Protein AF-A0A3A6RZA6-F1 (afdb_monomer_lite)

Secondary structure (DSSP, 8-state):
-EEEEESS-EEEES--SPPSEEE-STT--EE-GGGS--SHHHHHS-B-TTT-PBEESSPPTTSEEEEES-TT----------

Structure (mmCIF, N/CA/C/O backbone):
data_AF-A0A3A6RZA6-F1
#
_entry.id   AF-A0A3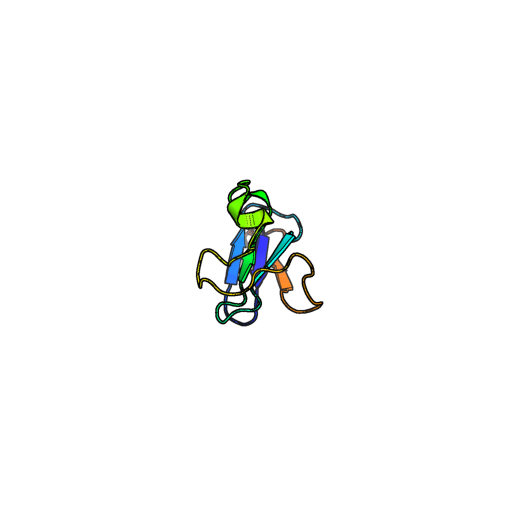A6RZA6-F1
#
loop_
_atom_site.group_PDB
_atom_site.id
_atom_site.type_symbol
_atom_site.label_atom_id
_atom_site.label_alt_id
_atom_site.label_comp_id
_atom_site.label_asym_id
_atom_site.label_entity_id
_atom_site.label_seq_id
_atom_site.pdbx_PDB_ins_code
_atom_site.Cartn_x
_atom_site.Cartn_y
_atom_site.Cartn_z
_atom_site.occupancy
_atom_site.B_iso_or_equiv
_atom_site.auth_seq_id
_atom_site.auth_comp_id
_atom_site.auth_asym_id
_atom_site.auth_atom_id
_atom_site.pdbx_PDB_model_num
ATOM 1 N N . MET A 1 1 ? -6.444 8.059 15.397 1.00 72.81 1 MET A N 1
ATOM 2 C CA . MET A 1 1 ? -5.852 6.763 14.997 1.00 72.81 1 MET A CA 1
ATOM 3 C C . MET A 1 1 ? -6.885 5.977 14.211 1.00 72.81 1 MET A C 1
ATOM 5 O O . MET A 1 1 ? -7.980 5.754 14.717 1.00 72.81 1 MET A O 1
ATOM 9 N N . GLN A 1 2 ? -6.542 5.602 12.985 1.00 82.75 2 GLN A N 1
ATOM 10 C CA . GLN A 1 2 ? -7.358 4.840 12.053 1.00 82.75 2 GLN A CA 1
ATOM 11 C C . GLN A 1 2 ? -6.707 3.476 11.778 1.00 82.75 2 GLN A C 1
ATOM 13 O O . GLN A 1 2 ? -5.486 3.356 11.685 1.00 82.75 2 GLN A O 1
ATOM 18 N N . ILE A 1 3 ? -7.536 2.447 11.646 1.00 86.00 3 ILE A N 1
ATOM 19 C CA . ILE A 1 3 ? -7.162 1.098 11.240 1.00 86.00 3 ILE A CA 1
ATOM 20 C C . ILE A 1 3 ? -7.696 0.883 9.832 1.00 86.00 3 ILE A C 1
ATOM 22 O O . ILE A 1 3 ? -8.910 0.858 9.609 1.00 86.00 3 ILE A O 1
ATOM 26 N N . VAL A 1 4 ? -6.779 0.697 8.892 1.00 87.06 4 VAL A N 1
ATOM 27 C CA . VAL A 1 4 ? -7.073 0.397 7.497 1.00 87.06 4 VAL A CA 1
ATOM 28 C C . VAL A 1 4 ? -6.676 -1.041 7.205 1.00 87.06 4 VAL A C 1
ATOM 30 O O . VAL A 1 4 ? -5.541 -1.445 7.431 1.00 87.06 4 VAL A O 1
ATOM 33 N N . LYS A 1 5 ? -7.611 -1.830 6.689 1.00 87.69 5 LYS A N 1
ATOM 34 C CA . LYS A 1 5 ? -7.362 -3.191 6.227 1.00 87.69 5 LYS A CA 1
ATOM 35 C C . LYS A 1 5 ? -7.231 -3.197 4.716 1.00 87.69 5 LYS A C 1
ATOM 37 O O . LYS A 1 5 ? -8.093 -2.676 4.015 1.00 87.69 5 LYS A O 1
ATOM 42 N N . THR A 1 6 ? -6.186 -3.835 4.223 1.00 88.94 6 THR A N 1
ATOM 43 C CA . THR A 1 6 ? -6.049 -4.207 2.816 1.00 88.94 6 THR A CA 1
ATOM 44 C C . THR A 1 6 ? -6.063 -5.728 2.692 1.00 88.94 6 THR A C 1
ATOM 46 O O . THR A 1 6 ? -6.194 -6.445 3.688 1.00 88.94 6 THR A O 1
ATOM 49 N N . ARG A 1 7 ? -5.954 -6.251 1.468 1.00 82.50 7 ARG A N 1
ATOM 50 C CA . ARG A 1 7 ? -5.980 -7.703 1.227 1.00 82.50 7 ARG A CA 1
ATOM 51 C C . ARG A 1 7 ? -4.852 -8.463 1.932 1.00 82.50 7 ARG A C 1
ATOM 53 O O . ARG A 1 7 ? -5.057 -9.616 2.291 1.00 82.50 7 ARG A O 1
ATOM 60 N N . GLY A 1 8 ? -3.693 -7.834 2.133 1.00 72.94 8 GLY A N 1
ATOM 61 C CA . GLY A 1 8 ? -2.521 -8.477 2.739 1.00 72.94 8 GLY A CA 1
ATOM 62 C C . GLY A 1 8 ? -2.100 -7.920 4.098 1.00 72.94 8 GLY A C 1
ATOM 63 O O . GLY A 1 8 ? -1.295 -8.551 4.774 1.00 72.94 8 GLY A O 1
ATOM 64 N N . HIS A 1 9 ? -2.605 -6.751 4.506 1.00 79.31 9 HIS A N 1
ATOM 65 C CA . HIS A 1 9 ? -2.073 -6.036 5.666 1.00 79.31 9 HIS A CA 1
ATOM 66 C C . HIS A 1 9 ? -3.162 -5.342 6.485 1.00 79.31 9 HIS A C 1
ATOM 68 O O . HIS A 1 9 ? -4.167 -4.863 5.957 1.00 79.31 9 HIS A O 1
ATOM 74 N N . LEU A 1 10 ? -2.918 -5.243 7.793 1.00 85.12 10 LEU A N 1
ATOM 75 C CA . LEU A 1 10 ? -3.631 -4.334 8.683 1.00 85.12 10 LEU A CA 1
ATOM 76 C C . LEU A 1 10 ? -2.701 -3.158 9.002 1.00 85.12 10 LEU A C 1
ATOM 78 O O . LEU A 1 10 ? -1.598 -3.352 9.508 1.00 85.12 10 LEU A O 1
ATOM 82 N N . ILE A 1 11 ? -3.128 -1.950 8.660 1.00 85.62 11 ILE A N 1
ATOM 83 C CA . ILE A 1 11 ? -2.335 -0.727 8.730 1.00 85.62 11 ILE A CA 1
ATOM 84 C C . ILE A 1 11 ? -2.925 0.147 9.827 1.00 85.62 11 ILE A C 1
ATOM 86 O O . ILE A 1 11 ? -4.115 0.461 9.814 1.00 85.62 11 ILE A O 1
ATOM 90 N N . TYR A 1 12 ? -2.081 0.546 10.769 1.00 85.25 12 TYR A N 1
ATOM 91 C CA . TYR A 1 12 ? -2.439 1.455 11.847 1.00 85.25 12 TYR A CA 1
ATOM 92 C C . TYR A 1 12 ? -1.837 2.818 11.528 1.00 85.25 12 TYR A C 1
ATOM 94 O O . TYR A 1 12 ? -0.617 2.955 11.519 1.00 85.25 12 TYR A O 1
ATOM 102 N N . SER A 1 13 ? -2.681 3.807 11.247 1.00 80.88 13 SER A N 1
ATOM 103 C CA . SER A 1 13 ? -2.239 5.170 10.959 1.00 80.88 13 SER A CA 1
ATOM 104 C C . SER A 1 13 ? -2.755 6.134 12.018 1.00 80.88 13 SER A C 1
ATOM 106 O O . SER A 1 13 ? -3.869 6.003 12.531 1.00 80.88 13 SER A O 1
ATOM 108 N N . ALA A 1 14 ? -1.946 7.126 12.380 1.00 79.25 14 ALA A N 1
ATOM 109 C CA . ALA A 1 14 ? -2.431 8.244 13.182 1.00 79.25 14 ALA A CA 1
ATOM 110 C C . ALA A 1 14 ? -3.373 9.140 12.359 1.00 79.25 14 ALA A C 1
ATOM 112 O O . ALA A 1 14 ? -4.293 9.732 12.930 1.00 79.25 14 ALA A O 1
ATOM 113 N N . ASN A 1 15 ? -3.188 9.163 11.034 1.00 79.00 15 ASN A N 1
ATOM 114 C CA . ASN A 1 15 ? -3.981 9.936 10.095 1.00 79.00 15 ASN A CA 1
ATOM 115 C C . ASN A 1 15 ? -5.388 9.329 9.957 1.00 79.00 15 ASN A C 1
ATOM 117 O O . ASN A 1 15 ? -5.540 8.130 9.737 1.00 79.00 15 ASN A O 1
ATOM 121 N N . GLN A 1 16 ? -6.423 10.151 10.143 1.00 75.56 16 GLN A N 1
ATOM 122 C CA . GLN A 1 16 ? -7.826 9.747 9.969 1.00 75.56 16 GLN A CA 1
ATOM 123 C C . GLN A 1 16 ? -8.340 10.000 8.545 1.00 75.56 16 GLN A C 1
ATOM 125 O O . GLN A 1 16 ? -9.464 9.610 8.222 1.00 75.56 16 GLN A O 1
ATOM 130 N N . GLY A 1 17 ? -7.533 10.652 7.704 1.00 80.12 17 GLY A N 1
ATOM 131 C CA . GLY A 1 17 ? -7.852 10.926 6.312 1.00 80.12 17 GLY A CA 1
ATOM 132 C C . GLY A 1 17 ? -7.831 9.676 5.438 1.00 80.12 17 GLY A C 1
ATOM 133 O O . GLY A 1 17 ? -7.321 8.621 5.818 1.00 80.12 17 GLY A O 1
ATOM 134 N N . VAL A 1 18 ? -8.380 9.803 4.233 1.00 82.50 18 VAL A N 1
ATOM 135 C CA . VAL A 1 18 ? -8.283 8.749 3.222 1.00 82.50 18 VAL A CA 1
ATOM 136 C C . VAL A 1 18 ? -6.830 8.597 2.753 1.00 82.50 18 VAL A C 1
ATOM 138 O O . VAL A 1 18 ? -6.129 9.604 2.623 1.00 82.50 18 VAL A O 1
ATOM 141 N N . PRO A 1 19 ? -6.355 7.364 2.508 1.00 86.88 19 PRO A N 1
ATOM 142 C CA . PRO A 1 19 ? -5.064 7.160 1.870 1.00 86.88 19 PRO A CA 1
ATOM 143 C C . PRO A 1 19 ? -5.053 7.820 0.491 1.00 86.88 19 PRO A C 1
ATOM 145 O O . PRO A 1 19 ? -6.054 7.807 -0.223 1.00 86.88 19 PRO A O 1
ATOM 148 N N . SER A 1 20 ? -3.909 8.379 0.119 1.00 88.56 20 SER A N 1
ATOM 149 C CA . SER A 1 20 ? -3.737 9.077 -1.160 1.00 88.56 20 SER A CA 1
ATOM 150 C C . SER A 1 20 ? -3.125 8.179 -2.229 1.00 88.56 20 SER A C 1
ATOM 152 O O . SER A 1 20 ? -3.297 8.440 -3.412 1.00 88.56 20 SER A O 1
ATOM 154 N N . HIS A 1 21 ? -2.427 7.115 -1.821 1.00 89.50 21 HIS A N 1
ATOM 155 C CA . HIS A 1 21 ? -1.800 6.175 -2.739 1.00 89.50 21 HIS A CA 1
ATOM 156 C C . HIS A 1 21 ? -2.025 4.721 -2.316 1.00 89.50 21 HIS A C 1
ATOM 158 O O . HIS A 1 21 ? -2.075 4.392 -1.129 1.00 89.50 21 HIS A O 1
ATOM 164 N N . ALA A 1 22 ? -2.103 3.827 -3.296 1.00 89.38 22 ALA A N 1
ATOM 165 C CA . ALA A 1 22 ? -2.221 2.388 -3.109 1.00 89.38 22 ALA A CA 1
ATOM 166 C C . ALA A 1 22 ? -1.136 1.646 -3.887 1.00 89.38 22 ALA A C 1
ATOM 168 O O . ALA A 1 22 ? -0.835 1.965 -5.033 1.00 89.38 22 ALA A O 1
ATOM 169 N N . CYS A 1 23 ? -0.542 0.632 -3.270 1.00 89.56 23 CYS A N 1
ATOM 170 C CA . CYS A 1 23 ? 0.382 -0.258 -3.953 1.00 89.56 23 CYS A CA 1
ATOM 171 C C . CYS A 1 23 ? -0.406 -1.344 -4.691 1.00 89.56 23 CYS A C 1
ATOM 173 O O . CYS A 1 23 ? -1.112 -2.123 -4.064 1.00 89.56 23 CYS A O 1
ATOM 175 N N . LEU A 1 24 ? -0.241 -1.453 -6.007 1.00 86.69 24 LEU A N 1
ATOM 176 C CA . LEU A 1 24 ? -0.798 -2.549 -6.811 1.00 86.69 24 LEU A CA 1
ATOM 177 C C . LEU A 1 24 ? 0.137 -3.767 -6.888 1.00 86.69 24 LEU A C 1
ATOM 179 O O . LEU A 1 24 ? -0.219 -4.787 -7.470 1.00 86.69 24 LEU A O 1
ATOM 183 N N . GLY A 1 25 ? 1.334 -3.669 -6.305 1.00 85.19 25 GLY A N 1
ATOM 184 C CA . GLY A 1 25 ? 2.271 -4.783 -6.181 1.00 85.19 25 GLY A CA 1
ATOM 185 C C . GLY A 1 25 ? 1.862 -5.807 -5.117 1.00 85.19 25 GLY A C 1
ATOM 186 O O . GLY A 1 25 ? 0.783 -5.745 -4.530 1.00 85.19 25 GLY A O 1
ATOM 187 N N . SER A 1 26 ? 2.769 -6.732 -4.801 1.00 84.50 26 SER A N 1
ATOM 188 C CA . SER A 1 26 ? 2.487 -7.878 -3.922 1.00 84.50 26 SER A CA 1
ATOM 189 C C . SER A 1 26 ? 2.043 -7.495 -2.509 1.00 84.50 26 SER A C 1
ATOM 191 O O . SER A 1 26 ? 1.283 -8.229 -1.885 1.00 84.50 26 SER A O 1
ATOM 193 N N . CYS A 1 27 ? 2.491 -6.344 -1.998 1.00 84.69 27 CYS A N 1
ATOM 194 C CA . CYS A 1 27 ? 2.169 -5.929 -0.638 1.00 84.69 27 CYS A CA 1
ATOM 195 C C . CYS A 1 27 ? 0.774 -5.295 -0.485 1.00 84.69 27 CYS A C 1
ATOM 197 O O . CYS A 1 27 ? 0.246 -5.300 0.625 1.00 84.69 27 CYS A O 1
ATOM 199 N N . GLN A 1 28 ? 0.159 -4.777 -1.559 1.00 86.06 28 GLN A N 1
ATOM 200 C CA . GLN A 1 28 ? -1.213 -4.230 -1.543 1.00 86.06 28 GLN A CA 1
ATOM 201 C C . GLN A 1 28 ? -1.486 -3.270 -0.374 1.00 86.06 28 GLN A C 1
ATOM 203 O O . GLN A 1 28 ? -2.535 -3.306 0.266 1.00 86.06 28 GLN A O 1
ATOM 208 N N . LYS A 1 29 ? -0.474 -2.484 -0.003 1.00 88.69 29 LYS A N 1
ATOM 209 C CA . LYS A 1 29 ? -0.507 -1.550 1.123 1.00 88.69 29 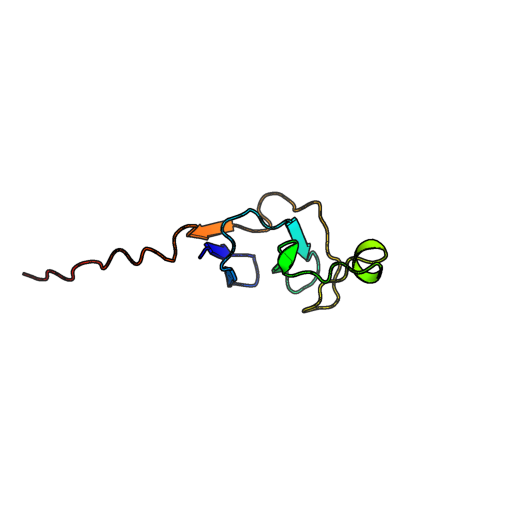LYS A CA 1
ATOM 210 C C . LYS A 1 29 ? -0.913 -0.167 0.619 1.00 88.69 29 LYS A C 1
ATOM 212 O O . LYS A 1 29 ? -0.525 0.213 -0.483 1.00 88.69 29 LYS A O 1
ATOM 217 N N . VAL A 1 30 ? -1.647 0.587 1.431 1.00 89.75 30 VAL A N 1
ATOM 218 C CA . VAL A 1 30 ? -1.968 1.993 1.155 1.00 89.75 30 VAL A CA 1
ATOM 219 C C . VAL A 1 30 ? -1.055 2.947 1.925 1.00 89.75 30 VAL A C 1
ATOM 221 O O . VAL A 1 30 ? -0.504 2.577 2.964 1.00 89.75 30 VAL A O 1
ATOM 224 N N . TRP A 1 31 ? -0.906 4.158 1.399 1.00 88.38 31 TRP A N 1
ATOM 225 C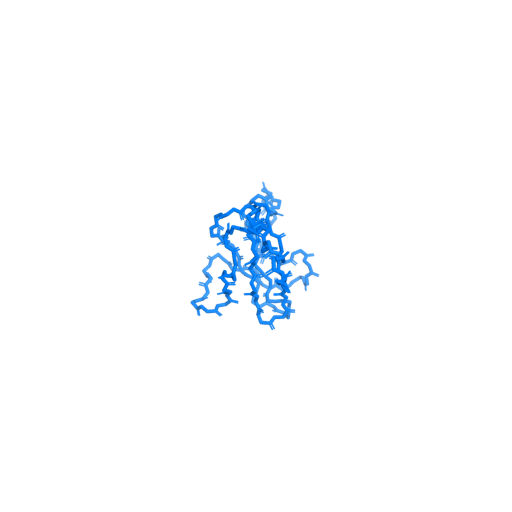 CA . TRP A 1 31 ? -0.001 5.196 1.883 1.00 88.38 31 TRP A CA 1
ATOM 226 C C . TRP A 1 31 ? -0.698 6.558 1.881 1.00 88.38 31 TRP A C 1
ATOM 228 O O . TRP A 1 31 ? -1.507 6.860 0.997 1.00 88.38 31 TRP A O 1
ATOM 238 N N . TRP A 1 32 ? -0.366 7.389 2.864 1.00 88.19 32 TRP A N 1
ATOM 239 C CA . TRP A 1 32 ? -0.774 8.790 2.911 1.00 88.19 32 TRP A CA 1
ATOM 240 C C . TRP A 1 32 ? 0.322 9.663 2.311 1.00 88.19 32 TRP A C 1
ATOM 242 O O . TRP A 1 32 ? 1.482 9.258 2.254 1.00 88.19 32 TRP A O 1
ATOM 252 N N . THR A 1 33 ? -0.044 10.858 1.853 1.00 83.25 33 THR A N 1
ATOM 253 C CA . THR A 1 33 ? 0.921 11.824 1.309 1.00 83.25 33 THR A CA 1
ATOM 254 C C . THR A 1 33 ? 2.050 12.120 2.298 1.00 83.25 33 THR A C 1
ATOM 256 O O . THR A 1 33 ? 3.193 12.214 1.874 1.00 83.25 33 THR A O 1
ATOM 259 N N . ASP A 1 34 ? 1.754 12.177 3.601 1.00 81.25 34 ASP A N 1
ATOM 260 C CA . ASP A 1 34 ? 2.752 12.384 4.660 1.00 81.25 34 ASP A CA 1
ATOM 261 C C . ASP A 1 34 ? 3.730 11.211 4.849 1.00 81.25 34 ASP A C 1
ATOM 263 O O . ASP A 1 34 ? 4.848 11.416 5.314 1.00 81.25 34 ASP A O 1
ATOM 267 N N . ASP A 1 35 ? 3.333 9.981 4.505 1.00 78.62 35 ASP A N 1
ATOM 268 C CA . ASP A 1 35 ? 4.211 8.807 4.606 1.00 78.62 35 ASP A CA 1
ATOM 269 C C . ASP A 1 35 ? 5.171 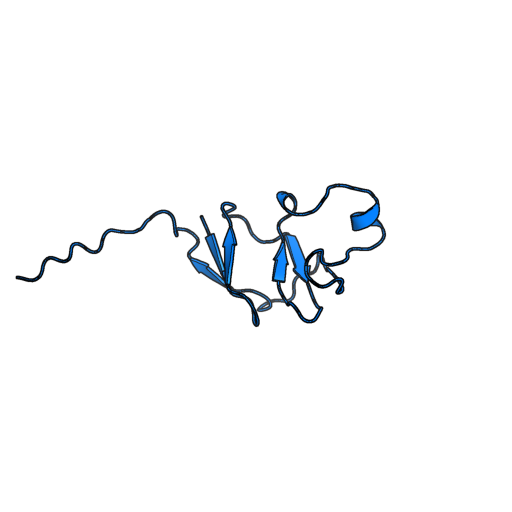8.689 3.410 1.00 78.62 35 ASP A C 1
ATOM 271 O O . ASP A 1 35 ? 6.154 7.944 3.466 1.00 78.62 35 ASP A O 1
ATOM 275 N N . LEU A 1 36 ? 4.875 9.367 2.299 1.00 78.75 36 LEU A N 1
ATOM 276 C CA . LEU A 1 36 ? 5.679 9.292 1.086 1.00 78.75 36 LEU A CA 1
ATOM 277 C C . LEU A 1 36 ? 6.706 10.425 1.060 1.00 78.75 36 LEU A C 1
ATOM 279 O O . LEU A 1 36 ? 6.370 11.571 1.351 1.00 78.75 36 LEU A O 1
ATOM 283 N N . PRO A 1 37 ? 7.960 10.149 0.662 1.00 73.19 37 PRO A N 1
ATOM 284 C CA . PRO A 1 37 ? 8.940 11.207 0.516 1.00 73.19 37 PRO A CA 1
ATOM 285 C C . PRO A 1 37 ? 8.497 12.151 -0.607 1.00 73.19 37 PRO A C 1
ATOM 287 O O . PRO A 1 37 ? 8.371 11.741 -1.761 1.00 73.19 37 PRO A O 1
ATOM 290 N N . SER A 1 38 ? 8.292 13.425 -0.271 1.00 67.31 38 SER A N 1
ATOM 291 C CA . SER A 1 38 ? 7.912 14.521 -1.177 1.00 67.31 38 SER A CA 1
ATOM 292 C C . SER A 1 38 ? 9.054 14.919 -2.128 1.00 67.31 38 SER A C 1
ATOM 294 O O . SER A 1 38 ? 9.427 16.085 -2.227 1.00 67.31 38 SER A O 1
ATOM 296 N N . GLY A 1 39 ? 9.683 13.940 -2.776 1.00 67.50 39 GLY A N 1
ATOM 297 C CA . GLY A 1 39 ? 10.817 14.120 -3.672 1.00 67.50 39 GLY A CA 1
ATOM 298 C C . GLY A 1 39 ? 10.455 13.849 -5.135 1.00 67.50 39 GLY A C 1
ATOM 299 O O . GLY A 1 39 ? 9.512 13.105 -5.420 1.00 67.50 39 GLY A O 1
ATOM 300 N N . PRO A 1 40 ? 11.251 14.373 -6.086 1.00 60.72 40 PRO A N 1
ATOM 301 C CA . PRO A 1 40 ? 11.032 14.166 -7.520 1.00 60.72 40 PRO A CA 1
ATOM 302 C C . PRO A 1 40 ? 11.064 12.683 -7.923 1.00 60.72 40 PRO A C 1
ATOM 304 O O . PRO A 1 40 ? 10.469 12.310 -8.927 1.00 60.72 40 PRO A O 1
ATOM 307 N N . ALA A 1 41 ? 11.700 11.822 -7.121 1.00 62.84 41 ALA A N 1
ATOM 308 C CA . ALA A 1 41 ? 11.746 10.380 -7.346 1.00 62.84 41 ALA A CA 1
ATOM 309 C C . ALA A 1 41 ? 10.359 9.713 -7.287 1.00 62.84 41 ALA A C 1
ATOM 311 O O . ALA A 1 41 ? 10.068 8.869 -8.128 1.00 62.84 41 ALA A O 1
ATOM 312 N N . ILE A 1 42 ? 9.488 10.118 -6.353 1.00 65.56 42 ILE A N 1
ATOM 313 C CA . ILE A 1 42 ? 8.124 9.571 -6.253 1.00 65.56 42 ILE A CA 1
ATOM 314 C C . ILE A 1 42 ? 7.225 10.129 -7.360 1.00 65.56 42 ILE A C 1
ATOM 316 O O . ILE A 1 42 ? 6.369 9.411 -7.866 1.00 65.56 42 ILE A O 1
ATOM 320 N N . MET A 1 43 ? 7.448 11.379 -7.781 1.00 66.12 43 MET A N 1
ATOM 321 C CA . MET A 1 43 ? 6.706 11.977 -8.897 1.00 66.12 43 MET A CA 1
ATOM 322 C C . MET A 1 43 ? 7.085 11.370 -10.252 1.00 66.12 43 MET A C 1
ATOM 324 O O . MET A 1 43 ? 6.225 11.223 -11.114 1.00 66.12 43 MET A O 1
ATOM 328 N N . ALA A 1 44 ? 8.359 11.018 -10.442 1.00 69.12 44 ALA A N 1
ATOM 329 C CA . ALA A 1 44 ? 8.842 10.416 -11.680 1.00 69.12 44 ALA A CA 1
ATOM 330 C C . ALA A 1 44 ? 8.545 8.913 -11.757 1.00 69.12 44 ALA A C 1
ATOM 332 O O . ALA A 1 44 ? 8.268 8.402 -12.840 1.00 69.12 44 ALA A O 1
ATOM 333 N N . ASN A 1 45 ? 8.614 8.199 -10.629 1.00 72.44 45 ASN A N 1
ATOM 334 C CA . ASN A 1 45 ? 8.339 6.771 -10.586 1.00 72.44 45 ASN A CA 1
ATOM 335 C C . ASN A 1 45 ? 7.731 6.380 -9.229 1.00 72.44 45 ASN A C 1
ATOM 337 O O . ASN A 1 45 ? 8.472 6.100 -8.279 1.00 72.44 45 ASN A O 1
ATOM 341 N N . PRO A 1 46 ? 6.393 6.361 -9.103 1.00 75.56 46 PRO A N 1
ATOM 342 C CA . PRO A 1 46 ? 5.740 6.019 -7.852 1.00 75.56 46 PRO A CA 1
ATOM 343 C C . PRO A 1 46 ? 5.946 4.521 -7.578 1.00 75.56 46 PRO A C 1
ATOM 345 O O . PRO A 1 46 ? 5.223 3.653 -8.067 1.00 75.56 46 PRO A O 1
ATOM 348 N N . ALA A 1 47 ? 6.977 4.215 -6.793 1.00 83.50 47 ALA A N 1
ATOM 349 C CA . ALA A 1 47 ? 7.308 2.873 -6.339 1.00 83.50 47 ALA A CA 1
ATOM 350 C C . ALA A 1 47 ? 6.981 2.732 -4.851 1.00 83.50 47 ALA A C 1
ATOM 352 O O . ALA A 1 47 ? 7.260 3.613 -4.037 1.00 83.50 47 ALA A O 1
ATOM 353 N N . CYS A 1 48 ? 6.384 1.604 -4.479 1.00 85.88 48 CYS A N 1
ATOM 354 C CA . CYS A 1 48 ? 6.052 1.314 -3.097 1.00 85.88 48 CYS A CA 1
ATOM 355 C C . CYS A 1 48 ? 7.339 1.118 -2.280 1.00 85.88 48 CYS A C 1
ATOM 357 O O . CYS A 1 48 ? 8.101 0.199 -2.584 1.00 85.88 48 CYS A O 1
ATOM 359 N N . PRO A 1 49 ? 7.567 1.874 -1.196 1.00 82.38 49 PRO A N 1
ATOM 360 C CA . PRO A 1 49 ? 8.810 1.778 -0.428 1.00 82.38 49 PRO A CA 1
ATOM 361 C C . PRO A 1 49 ? 8.963 0.445 0.323 1.00 82.38 49 PRO A C 1
ATOM 363 O O . PRO A 1 49 ? 10.071 0.067 0.680 1.00 82.38 49 PRO A O 1
ATOM 366 N N . GLN A 1 50 ? 7.870 -0.300 0.538 1.00 84.38 50 GLN A N 1
ATOM 367 C CA . GLN A 1 50 ? 7.910 -1.598 1.223 1.00 84.38 50 GLN A CA 1
ATOM 368 C C . GLN A 1 50 ? 8.289 -2.757 0.295 1.00 84.38 50 GLN A C 1
ATOM 370 O O . GLN A 1 50 ? 8.974 -3.683 0.713 1.00 84.38 50 GLN A O 1
ATOM 375 N N . CYS A 1 51 ? 7.760 -2.763 -0.932 1.00 86.12 51 CYS A N 1
ATOM 376 C CA . CYS A 1 51 ? 7.867 -3.917 -1.829 1.00 86.12 51 CYS A CA 1
ATOM 377 C C . CYS A 1 51 ? 8.383 -3.582 -3.235 1.00 86.12 51 CYS A C 1
ATOM 379 O O . CYS A 1 51 ? 8.440 -4.471 -4.076 1.00 86.12 51 CYS A O 1
ATOM 381 N N . GLY A 1 52 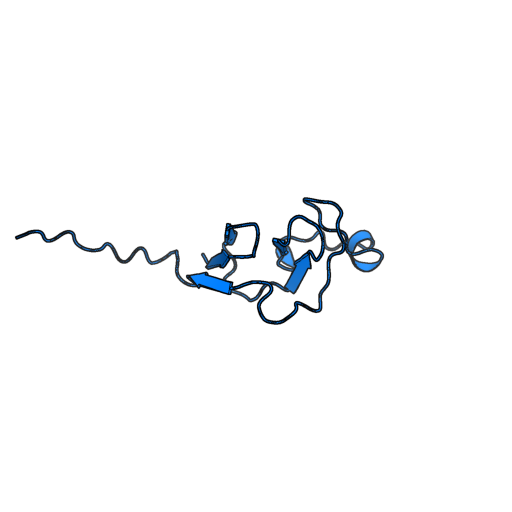? 8.709 -2.318 -3.517 1.00 85.81 52 GLY A N 1
ATOM 382 C CA . GLY A 1 52 ? 9.168 -1.846 -4.828 1.00 85.81 52 GLY A CA 1
ATOM 383 C C . GLY A 1 52 ? 8.121 -1.914 -5.945 1.00 85.81 52 GLY A C 1
ATOM 384 O O . GLY A 1 52 ? 8.425 -1.576 -7.082 1.00 85.81 52 GLY A O 1
ATOM 385 N N . GLY A 1 53 ? 6.899 -2.368 -5.649 1.00 87.75 53 GLY A N 1
ATOM 386 C CA . GLY A 1 53 ? 5.822 -2.499 -6.631 1.00 87.75 53 GLY A CA 1
ATOM 387 C C . GLY A 1 53 ? 5.241 -1.158 -7.079 1.00 87.75 53 GLY A C 1
ATOM 388 O O . GLY A 1 53 ? 5.517 -0.123 -6.480 1.00 87.75 53 GLY A O 1
ATOM 389 N N . LEU A 1 54 ? 4.387 -1.190 -8.103 1.00 87.56 54 LEU A N 1
ATOM 390 C CA . LEU A 1 54 ? 3.741 0.009 -8.637 1.00 87.56 54 LEU A CA 1
ATOM 391 C C . LEU A 1 54 ? 2.836 0.658 -7.583 1.00 87.56 54 LEU A C 1
ATOM 393 O O . LEU A 1 54 ? 1.936 0.010 -7.040 1.00 87.56 54 LEU A O 1
ATOM 397 N N . LEU A 1 55 ? 3.071 1.936 -7.313 1.00 88.69 55 LEU A N 1
ATOM 398 C CA . LEU A 1 55 ? 2.241 2.767 -6.459 1.00 88.69 55 LEU A CA 1
ATOM 399 C C . LEU A 1 55 ? 1.362 3.649 -7.357 1.00 88.69 55 LEU A C 1
ATOM 401 O O . LEU A 1 55 ? 1.855 4.317 -8.258 1.00 88.69 55 LEU A O 1
ATOM 405 N N . THR A 1 56 ? 0.054 3.634 -7.132 1.00 87.19 56 THR A N 1
ATOM 406 C CA . THR A 1 56 ? -0.913 4.443 -7.880 1.00 87.19 56 THR A CA 1
ATOM 407 C C . THR A 1 56 ? -1.603 5.429 -6.952 1.00 87.19 56 THR A C 1
ATOM 409 O O . THR A 1 56 ? -1.858 5.121 -5.788 1.00 87.19 56 THR A O 1
ATOM 412 N N . MET A 1 57 ? -1.914 6.608 -7.478 1.00 86.44 57 MET A N 1
ATOM 413 C CA . MET A 1 57 ? -2.798 7.588 -6.839 1.00 86.44 57 MET A CA 1
ATOM 414 C C . MET A 1 57 ? -4.283 7.295 -7.122 1.00 86.44 57 MET A C 1
ATOM 416 O O . MET A 1 57 ? -5.152 7.685 -6.349 1.00 86.44 57 MET A O 1
ATOM 420 N N . ASP A 1 58 ? -4.575 6.549 -8.192 1.00 87.50 58 ASP A N 1
ATOM 421 C CA . ASP A 1 58 ? -5.922 6.070 -8.506 1.00 87.50 58 ASP A CA 1
ATOM 422 C C . ASP A 1 58 ? -6.188 4.776 -7.729 1.00 87.50 58 ASP A C 1
ATOM 424 O O . ASP A 1 58 ? -5.842 3.677 -8.168 1.00 87.50 58 ASP A O 1
ATOM 428 N N . ILE A 1 59 ? -6.691 4.915 -6.500 1.00 87.81 59 ILE A N 1
ATOM 429 C CA . ILE A 1 59 ? -6.953 3.776 -5.619 1.00 87.81 59 ILE A CA 1
ATOM 430 C C . ILE A 1 59 ? -8.258 3.102 -6.055 1.00 87.81 59 ILE A C 1
ATOM 432 O O . ILE A 1 59 ? -9.325 3.704 -5.906 1.00 87.81 59 ILE A O 1
ATOM 436 N N . PRO A 1 60 ? -8.225 1.837 -6.514 1.00 84.38 60 PRO A N 1
ATOM 437 C CA . PRO A 1 60 ? -9.441 1.180 -6.949 1.00 84.38 60 PRO A CA 1
ATOM 438 C C . PRO A 1 60 ? -10.409 0.971 -5.772 1.00 84.38 60 PRO A C 1
ATOM 440 O O . PRO A 1 60 ? -9.978 0.662 -4.649 1.00 84.38 60 PRO A O 1
ATOM 443 N N . PRO A 1 61 ? -11.729 1.091 -6.007 1.00 81.81 61 PRO A N 1
ATOM 444 C CA . PRO A 1 61 ? -12.726 0.873 -4.968 1.00 81.81 61 PRO A CA 1
ATOM 445 C C . PRO A 1 61 ? -12.603 -0.553 -4.414 1.00 81.81 61 PRO A C 1
ATOM 447 O O . PRO A 1 61 ? -12.545 -1.530 -5.159 1.00 81.81 61 PRO A O 1
ATOM 450 N N . GLY A 1 62 ? -12.522 -0.675 -3.088 1.00 84.25 62 GLY A N 1
ATOM 451 C CA . GLY A 1 62 ? -12.335 -1.962 -2.405 1.00 84.25 62 GLY A CA 1
ATOM 452 C C . GLY A 1 62 ? -10.881 -2.442 -2.286 1.00 84.25 62 GLY A C 1
ATOM 453 O O . GLY A 1 62 ? -10.652 -3.537 -1.773 1.00 84.25 62 GLY A O 1
ATOM 454 N N . HIS A 1 63 ? -9.888 -1.648 -2.705 1.00 86.81 63 HIS A N 1
ATOM 455 C CA . HIS A 1 63 ? -8.474 -1.958 -2.447 1.00 86.81 63 HIS A CA 1
ATOM 456 C C . HIS A 1 63 ? -8.136 -1.932 -0.947 1.00 86.81 63 HIS A C 1
ATOM 458 O O . HIS A 1 63 ? -7.336 -2.731 -0.453 1.00 86.81 63 HIS A O 1
ATOM 464 N N . TYR A 1 64 ? -8.784 -1.028 -0.213 1.00 88.81 64 TYR A N 1
ATOM 465 C CA . TYR A 1 64 ? -8.700 -0.927 1.234 1.00 88.81 64 TYR A CA 1
ATOM 466 C C . TYR A 1 64 ? -10.091 -0.798 1.853 1.00 88.81 64 TYR A C 1
ATOM 468 O O . TYR A 1 64 ? -11.081 -0.488 1.190 1.00 88.81 64 TYR A O 1
ATOM 476 N N . SER A 1 65 ? -10.166 -1.044 3.152 1.00 87.62 65 SER A N 1
ATOM 477 C CA . SER A 1 65 ? -11.358 -0.837 3.960 1.00 87.62 65 SER A CA 1
ATOM 478 C C . SER A 1 65 ? -10.954 -0.240 5.295 1.00 87.62 65 SER A C 1
ATOM 480 O O . SER A 1 65 ? -10.094 -0.774 5.995 1.00 87.62 65 SER A O 1
ATOM 482 N N . VAL A 1 66 ? -11.572 0.879 5.657 1.00 86.62 66 VAL A N 1
ATOM 483 C CA . VAL A 1 66 ? -11.387 1.475 6.980 1.00 86.62 66 VAL A CA 1
ATOM 484 C C . VAL A 1 66 ? -12.187 0.643 7.974 1.00 86.62 66 VAL A C 1
ATOM 486 O O . VAL A 1 66 ? -13.412 0.628 7.932 1.00 86.62 66 VAL A O 1
ATOM 489 N N . ILE A 1 67 ? -11.487 -0.082 8.844 1.00 84.38 67 ILE A N 1
ATOM 490 C CA . ILE A 1 67 ? -12.108 -0.926 9.873 1.00 84.38 67 ILE A CA 1
ATOM 491 C C . ILE A 1 67 ? -12.507 -0.079 11.080 1.00 84.38 67 ILE A C 1
ATOM 493 O O . ILE A 1 67 ? -13.532 -0.322 11.706 1.00 84.38 67 ILE A O 1
ATOM 497 N N . SER A 1 68 ? -11.685 0.912 11.421 1.00 79.75 68 SER A N 1
ATOM 498 C CA . SER A 1 68 ? -11.967 1.828 12.520 1.00 79.75 68 SER A CA 1
ATOM 499 C C . SER A 1 68 ? -11.321 3.171 12.241 1.00 79.75 68 SER A C 1
ATOM 501 O O . SER A 1 68 ? -10.117 3.239 12.043 1.00 79.75 68 SER A O 1
ATOM 503 N N . SER A 1 69 ? -12.095 4.245 12.221 1.00 69.81 69 SER A N 1
ATOM 504 C CA . SER A 1 69 ? -11.601 5.628 12.141 1.00 69.81 69 SER A CA 1
ATOM 505 C C . SER A 1 69 ? -11.320 6.234 13.521 1.00 69.81 69 SER A C 1
ATOM 507 O O . SER A 1 69 ? -10.741 7.317 13.617 1.00 69.81 69 SER A O 1
ATOM 509 N N . ASP A 1 70 ? -11.675 5.510 14.583 1.00 63.28 70 ASP A N 1
ATOM 510 C CA . ASP A 1 70 ? -11.688 5.995 15.959 1.00 63.28 70 ASP A CA 1
ATOM 511 C C . ASP A 1 70 ? -11.024 4.998 16.920 1.00 63.28 70 ASP A C 1
ATOM 513 O O . ASP A 1 70 ? -11.484 4.756 18.032 1.00 63.28 70 ASP A O 1
ATOM 517 N N . ALA A 1 71 ? -9.902 4.400 16.508 1.00 57.75 71 ALA A N 1
ATOM 518 C CA . ALA A 1 71 ? -9.151 3.472 17.359 1.00 57.75 71 ALA A CA 1
ATOM 519 C C . ALA A 1 71 ? -8.595 4.136 18.639 1.00 57.75 71 ALA A C 1
ATOM 521 O O . ALA A 1 71 ? -8.142 3.441 19.544 1.00 57.75 71 ALA A O 1
ATOM 522 N N . GLY A 1 72 ? -8.659 5.472 18.727 1.00 49.81 72 GLY A N 1
ATOM 523 C CA . GLY A 1 72 ? -8.382 6.238 19.946 1.00 49.81 72 GLY A CA 1
ATOM 524 C C . GLY A 1 72 ? -9.487 6.136 21.000 1.00 49.81 72 GLY A C 1
ATOM 525 O O . GLY A 1 72 ? -9.196 6.211 22.192 1.00 49.81 72 GLY A O 1
ATOM 526 N N . THR A 1 73 ? -10.729 5.861 20.602 1.00 48.03 73 THR A N 1
ATOM 527 C CA . THR A 1 73 ? -11.792 5.511 21.540 1.00 48.03 73 THR A CA 1
ATOM 528 C C . THR A 1 73 ? -11.797 4.001 21.691 1.00 48.03 73 THR A C 1
ATOM 530 O O . THR A 1 73 ? -12.691 3.287 21.233 1.00 48.03 73 THR A O 1
ATOM 533 N N . MET A 1 74 ? -10.826 3.494 22.454 1.00 47.53 74 MET A N 1
ATOM 534 C CA . MET A 1 74 ? -11.177 2.406 23.356 1.00 47.53 74 MET A CA 1
ATOM 535 C C . MET A 1 74 ? -12.298 2.949 24.246 1.00 47.53 74 MET A C 1
ATOM 537 O O . MET A 1 74 ? -12.061 3.477 25.332 1.00 47.53 74 MET A O 1
ATOM 541 N N . LYS A 1 75 ? -13.550 2.835 23.790 1.00 50.31 75 LYS A N 1
ATOM 542 C CA . LYS A 1 75 ? -14.684 2.741 24.694 1.00 50.31 75 LYS A CA 1
ATOM 543 C C . LYS A 1 75 ? -14.308 1.545 25.545 1.00 50.31 75 LYS A C 1
ATOM 545 O O . LYS A 1 75 ? -14.448 0.410 25.095 1.00 50.31 75 LYS A O 1
ATOM 550 N N . LYS A 1 76 ? -13.729 1.814 26.722 1.00 47.81 76 LYS A N 1
ATOM 551 C CA . LYS A 1 76 ? -13.629 0.869 27.823 1.00 47.81 76 LYS A CA 1
ATOM 552 C C . LYS A 1 76 ? -15.004 0.225 27.866 1.00 47.81 76 LYS A C 1
ATOM 554 O O . LYS A 1 76 ? -15.953 0.849 28.343 1.00 47.81 76 LYS A O 1
ATOM 559 N N . LYS A 1 77 ? -15.148 -0.979 27.305 1.00 44.16 77 LYS A N 1
ATOM 560 C CA . LYS A 1 77 ? -16.230 -1.850 27.722 1.00 44.16 77 LYS A CA 1
ATOM 561 C C . LYS A 1 77 ? -15.957 -1.968 29.209 1.00 44.16 77 LYS A C 1
ATOM 563 O O . LYS A 1 77 ? -14.965 -2.569 29.607 1.00 44.16 77 LYS A O 1
ATOM 568 N N . ARG A 1 78 ? -16.751 -1.257 30.013 1.00 46.62 78 ARG A N 1
ATOM 569 C CA . ARG A 1 78 ? -16.928 -1.606 31.411 1.00 46.62 78 ARG A CA 1
ATOM 570 C C . ARG A 1 78 ? -17.259 -3.091 31.363 1.00 46.62 78 ARG A C 1
ATOM 572 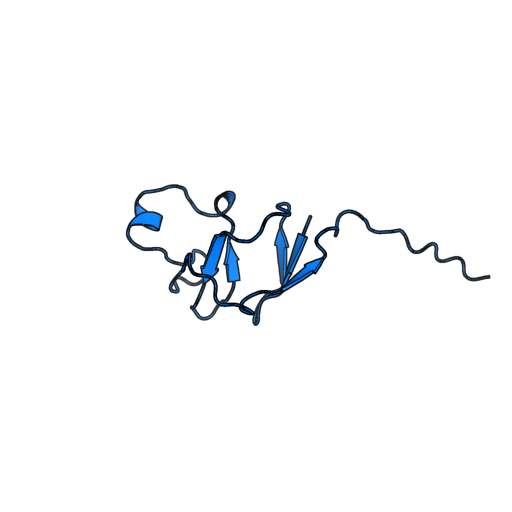O O . ARG A 1 78 ? -18.347 -3.450 30.921 1.00 46.62 78 ARG A O 1
ATOM 579 N N . CYS A 1 79 ? -16.297 -3.937 31.709 1.00 46.69 79 CYS A N 1
ATOM 580 C CA . CYS A 1 79 ? -16.610 -5.249 32.233 1.00 46.69 79 CYS A CA 1
ATOM 581 C C . CYS A 1 79 ? -17.345 -4.954 33.539 1.00 46.69 79 CYS A C 1
ATOM 583 O O . CYS A 1 79 ? -16.717 -4.699 34.560 1.00 46.69 79 CYS A O 1
ATOM 585 N N . ASN A 1 80 ? -18.663 -4.812 33.449 1.00 51.72 80 ASN A N 1
ATOM 586 C CA . ASN A 1 80 ? -19.545 -4.914 34.592 1.00 51.72 80 ASN A CA 1
ATOM 587 C C . ASN A 1 80 ? -20.167 -6.297 34.445 1.00 51.72 80 ASN A C 1
ATOM 589 O O . ASN A 1 80 ? -21.214 -6.441 33.817 1.00 51.72 80 ASN A O 1
ATOM 593 N N . ASP A 1 81 ? -19.410 -7.300 34.879 1.00 51.12 81 ASP A N 1
ATOM 594 C CA . ASP A 1 81 ? -19.973 -8.609 35.171 1.00 51.12 81 ASP A CA 1
ATOM 595 C C . ASP A 1 81 ? -20.529 -8.519 36.592 1.00 51.12 81 ASP A C 1
ATOM 597 O O . ASP A 1 81 ? -19.871 -7.976 37.484 1.00 51.12 81 ASP A O 1
ATOM 601 N N . HIS A 1 82 ? -21.801 -8.878 36.694 1.00 52.72 82 HIS A N 1
ATOM 602 C CA . HIS A 1 82 ? -22.699 -8.692 37.827 1.00 52.72 82 HIS A CA 1
ATOM 603 C C . HIS A 1 82 ? -22.444 -9.746 38.904 1.00 52.72 82 HIS A C 1
ATOM 605 O O . HIS A 1 82 ? -22.224 -10.914 38.521 1.00 52.72 82 HIS A O 1
#

Foldseek 3Di:
DWWKDAPQDIDDDPDLDDFQKFFPDPRLDTHHPVRDPPDVCCVVAVADPVPRGHMDSPQDPRRMDTPDSPPVPPVVPPPPDD

pLDDT: mean 77.0, std 13.39, range [44.16, 89.75]

Radius of gyration: 15.55 Å; chains: 1; bounding box: 34×23×50 Å

Sequence (82 aa):
MQIVKTRGHLIYSANQGVPSHACLGSCQKVWWTDDLPSGPAIMANPACPQCGGLLTMDIPPGHYSVISSDAGTMKKKRCNDH